Protein AF-A0A9D6DP80-F1 (afdb_monomer_lite)

Secondary structure (DSSP, 8-state):
----------TTSSHHHHHHHHHHHHT-----HHHHHHHHHH-GGGTT-HHHHHHHHHHHTTPPPPHHHHHHHHHHHHHHTT-

Structure (mmCIF, N/CA/C/O backbone):
data_AF-A0A9D6DP80-F1
#
_entry.id   AF-A0A9D6DP80-F1
#
loop_
_atom_site.group_PDB
_atom_site.id
_atom_site.type_symbol
_atom_site.label_atom_id
_atom_site.label_alt_id
_atom_site.label_comp_id
_atom_site.label_asym_id
_atom_site.label_entity_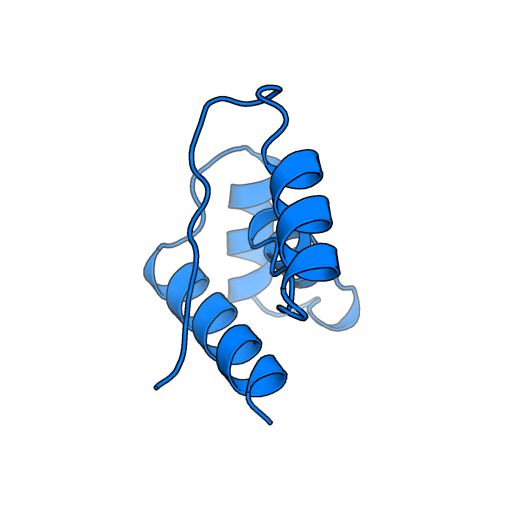id
_atom_site.label_seq_id
_atom_site.pdbx_PDB_ins_code
_atom_site.Cartn_x
_atom_site.Cartn_y
_atom_site.Cartn_z
_atom_site.occupancy
_atom_site.B_iso_or_equiv
_atom_site.auth_seq_id
_atom_site.auth_comp_id
_atom_site.auth_asym_id
_atom_site.auth_atom_id
_atom_site.pdbx_PDB_model_num
ATOM 1 N N . MET A 1 1 ? -22.488 6.693 9.891 1.00 63.81 1 MET A N 1
ATOM 2 C CA . MET A 1 1 ? -21.313 7.447 9.388 1.00 63.81 1 MET A CA 1
ATOM 3 C C . MET A 1 1 ? -20.168 6.456 9.197 1.00 63.81 1 MET A C 1
ATOM 5 O O . MET A 1 1 ? -20.061 5.564 10.027 1.00 63.81 1 MET A O 1
ATOM 9 N N . LYS A 1 2 ? -19.372 6.529 8.121 1.00 78.50 2 LYS A N 1
ATOM 10 C CA . LYS A 1 2 ? -18.207 5.637 7.924 1.00 78.50 2 LYS A CA 1
ATOM 11 C C . LYS A 1 2 ? -16.933 6.403 8.290 1.00 78.50 2 LYS A C 1
ATOM 13 O O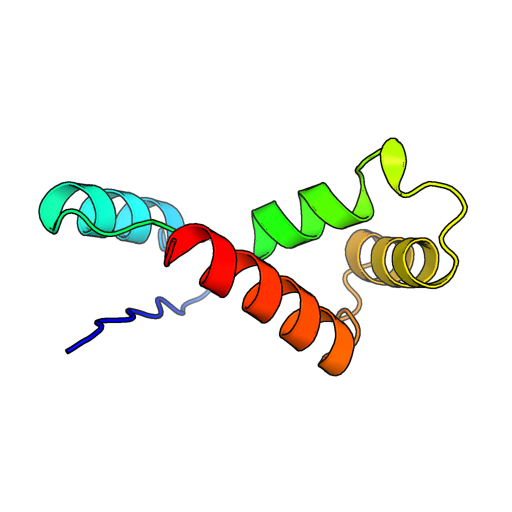 . LYS A 1 2 ? -16.756 7.511 7.793 1.00 78.50 2 LYS A O 1
ATOM 18 N N . LEU A 1 3 ? -16.090 5.835 9.152 1.00 87.69 3 LEU A N 1
ATOM 19 C CA . LEU A 1 3 ? -14.823 6.431 9.587 1.00 87.69 3 LEU A CA 1
ATOM 20 C C . LEU A 1 3 ? -13.672 5.869 8.745 1.00 87.69 3 LEU A C 1
ATOM 22 O O . LEU A 1 3 ? -13.581 4.658 8.560 1.00 87.69 3 LEU A O 1
ATOM 26 N N . ALA A 1 4 ? -12.805 6.744 8.244 1.00 90.81 4 ALA A N 1
ATOM 27 C CA . ALA A 1 4 ? -11.546 6.374 7.609 1.00 90.81 4 ALA A CA 1
ATOM 28 C C . ALA A 1 4 ? -10.425 7.185 8.257 1.00 90.81 4 ALA A C 1
ATOM 30 O O . ALA A 1 4 ? -10.536 8.405 8.377 1.00 90.81 4 ALA A O 1
ATOM 31 N N . VAL A 1 5 ? -9.365 6.501 8.681 1.00 93.31 5 VAL A N 1
ATOM 32 C CA . VAL A 1 5 ? -8.197 7.113 9.319 1.00 93.31 5 VAL A CA 1
ATOM 33 C C . VAL A 1 5 ? -7.000 6.890 8.408 1.00 93.31 5 VAL A C 1
ATOM 35 O O . VAL A 1 5 ? -6.716 5.757 8.029 1.00 93.31 5 VAL A O 1
ATOM 38 N N . ILE A 1 6 ? -6.311 7.971 8.044 1.00 93.88 6 ILE A N 1
ATOM 39 C CA . ILE A 1 6 ? -5.100 7.923 7.221 1.00 93.88 6 ILE A CA 1
ATOM 40 C C . ILE A 1 6 ? -3.913 8.273 8.113 1.00 93.88 6 ILE A C 1
ATOM 42 O O . ILE A 1 6 ? -3.884 9.343 8.717 1.00 93.88 6 ILE A O 1
ATOM 46 N N . LEU A 1 7 ? -2.928 7.377 8.178 1.00 93.25 7 LEU A N 1
ATOM 47 C CA . LEU A 1 7 ? -1.676 7.589 8.901 1.00 93.25 7 LEU A CA 1
ATOM 48 C C . LEU A 1 7 ? -0.553 7.866 7.904 1.00 93.25 7 LEU A C 1
ATOM 50 O O . LEU A 1 7 ? -0.239 7.028 7.061 1.00 93.25 7 LEU A O 1
ATOM 54 N N . TYR A 1 8 ? 0.074 9.034 8.016 1.00 91.19 8 TYR A N 1
ATOM 55 C CA . TYR A 1 8 ? 1.185 9.461 7.166 1.00 91.19 8 TYR A CA 1
ATOM 56 C C . TYR A 1 8 ? 2.415 9.810 8.014 1.00 91.19 8 TYR A C 1
ATOM 58 O O . TYR A 1 8 ? 2.307 10.092 9.204 1.00 91.19 8 TYR A O 1
ATOM 66 N N . GLY A 1 9 ? 3.605 9.741 7.415 1.00 89.50 9 GLY A N 1
ATOM 67 C CA . GLY A 1 9 ? 4.881 9.912 8.120 1.00 89.50 9 GLY A CA 1
ATOM 68 C C . GLY A 1 9 ? 6.038 9.162 7.445 1.00 89.50 9 GLY A C 1
ATOM 69 O O . GLY A 1 9 ? 5.792 8.285 6.608 1.00 89.50 9 GLY A O 1
ATOM 70 N N . PRO A 1 10 ? 7.298 9.474 7.793 1.00 90.06 10 PRO A N 1
ATOM 71 C CA . PRO A 1 10 ? 8.472 8.945 7.100 1.00 90.06 10 PRO A CA 1
ATOM 72 C C . PRO A 1 10 ? 8.628 7.420 7.261 1.00 90.06 10 PRO A C 1
ATOM 74 O O . PRO A 1 10 ? 8.043 6.826 8.174 1.00 90.06 10 PRO A O 1
ATOM 77 N N . PRO A 1 11 ? 9.382 6.738 6.381 1.00 85.88 11 PRO A N 1
ATOM 78 C CA . PRO A 1 11 ? 9.755 5.336 6.581 1.00 85.88 11 PRO A CA 1
ATOM 79 C C . PRO A 1 11 ? 10.383 5.121 7.968 1.00 85.88 11 PRO A C 1
ATOM 81 O O . PRO A 1 11 ? 11.093 5.986 8.469 1.00 85.88 11 PRO A O 1
ATOM 84 N N . GLY A 1 12 ? 10.071 4.001 8.625 1.00 89.62 12 GLY A N 1
ATOM 85 C CA . GLY A 1 12 ? 10.565 3.709 9.979 1.00 89.62 12 GLY A CA 1
ATOM 86 C C . GLY A 1 12 ? 9.855 4.443 11.130 1.00 89.62 12 GLY A C 1
ATOM 87 O O . GLY A 1 12 ? 10.084 4.100 12.282 1.00 89.62 12 GLY A O 1
ATOM 88 N N . SER A 1 13 ? 8.926 5.374 10.870 1.00 95.12 13 SER A N 1
ATOM 89 C CA . SER A 1 13 ? 8.238 6.141 11.931 1.00 95.12 13 SER A CA 1
ATOM 90 C C . SER A 1 13 ? 7.178 5.365 12.736 1.00 95.12 13 SER A C 1
ATOM 92 O O . SER A 1 13 ? 6.385 5.971 13.450 1.00 95.12 13 SER A O 1
ATOM 94 N N . GLY A 1 14 ? 7.081 4.042 12.567 1.00 95.31 14 GLY A N 1
ATOM 95 C CA . GLY A 1 14 ? 6.142 3.196 13.317 1.00 95.31 14 GLY A CA 1
ATOM 96 C C . GLY A 1 14 ? 4.671 3.252 12.876 1.00 95.31 14 GLY A C 1
ATOM 97 O O . GLY A 1 14 ? 3.808 2.768 13.604 1.00 95.31 14 GLY A O 1
ATOM 98 N N . LYS A 1 15 ? 4.349 3.803 11.694 1.00 95.31 15 LYS A N 1
ATOM 99 C CA . LYS A 1 15 ? 2.954 3.930 11.209 1.00 95.31 15 LYS A CA 1
ATOM 100 C C . LYS A 1 15 ? 2.190 2.613 11.203 1.00 95.31 15 LYS A C 1
ATOM 102 O O . LYS A 1 15 ? 1.075 2.584 11.695 1.00 95.31 15 LYS A O 1
ATOM 107 N N . GLY A 1 16 ? 2.787 1.544 10.667 1.00 93.00 16 GLY A N 1
ATOM 108 C CA . GLY A 1 16 ? 2.136 0.232 10.596 1.00 93.00 16 GLY A CA 1
ATOM 109 C C . GLY A 1 16 ? 1.815 -0.319 11.985 1.00 93.00 16 GLY A C 1
ATOM 110 O O . GLY A 1 16 ? 0.708 -0.787 12.226 1.00 93.00 16 GLY A O 1
ATOM 111 N N . THR A 1 17 ? 2.742 -0.160 12.935 1.00 95.75 17 THR A N 1
ATOM 112 C CA . THR A 1 17 ? 2.521 -0.511 14.343 1.00 95.75 17 THR A CA 1
ATOM 113 C C . THR A 1 17 ? 1.347 0.271 14.933 1.00 95.75 17 THR A C 1
ATOM 115 O O . THR A 1 17 ? 0.449 -0.326 15.517 1.00 95.75 17 THR A O 1
ATOM 118 N N . GLN A 1 18 ? 1.307 1.593 14.743 1.00 96.44 18 GLN A N 1
ATOM 119 C CA . GLN A 1 18 ? 0.213 2.431 15.249 1.00 96.44 18 GLN A CA 1
ATOM 120 C C . GLN A 1 18 ? -1.125 2.132 14.556 1.00 96.44 18 GLN A C 1
ATOM 122 O O . GLN A 1 18 ? -2.164 2.123 15.209 1.00 96.44 18 GLN A O 1
ATOM 127 N N . ALA A 1 19 ? -1.107 1.841 13.256 1.00 95.75 19 ALA A N 1
ATOM 128 C CA . ALA A 1 19 ? -2.289 1.474 12.487 1.00 95.75 19 ALA A CA 1
ATOM 129 C C . ALA A 1 19 ? -2.924 0.182 13.011 1.00 95.75 19 ALA A C 1
ATOM 131 O O . ALA A 1 19 ? -4.132 0.151 13.233 1.00 95.75 19 ALA A O 1
ATOM 132 N N . ASN A 1 20 ? -2.106 -0.842 13.278 1.00 95.69 20 ASN A N 1
ATOM 133 C CA . ASN A 1 20 ? -2.553 -2.098 13.879 1.00 95.69 20 ASN A CA 1
ATOM 134 C C . ASN A 1 20 ? -3.176 -1.875 15.264 1.00 95.69 20 ASN A C 1
ATOM 136 O O . ASN A 1 20 ? -4.285 -2.339 15.514 1.00 95.69 20 ASN A O 1
ATOM 140 N N . LEU A 1 21 ? -2.509 -1.112 16.138 1.00 97.06 21 LEU A N 1
ATOM 141 C CA . LEU A 1 21 ? -3.013 -0.827 17.488 1.00 97.06 21 LEU A CA 1
ATOM 142 C C . LEU A 1 21 ? -4.335 -0.044 17.468 1.00 97.06 21 LEU A C 1
ATOM 144 O O . LEU A 1 21 ? -5.239 -0.327 18.252 1.00 97.06 21 LEU A O 1
ATOM 148 N N . LEU A 1 22 ? -4.470 0.941 16.574 1.00 95.88 22 LEU A N 1
ATOM 149 C CA . LEU A 1 22 ? -5.718 1.689 16.400 1.00 95.88 22 LEU A CA 1
ATOM 150 C C . LEU A 1 22 ? -6.832 0.801 15.838 1.00 95.88 22 LEU A C 1
ATOM 152 O O . LEU A 1 22 ? -7.972 0.900 16.288 1.00 95.88 22 LEU A O 1
ATOM 156 N N . ALA A 1 23 ? -6.509 -0.064 14.877 1.00 95.06 23 ALA A N 1
ATOM 157 C CA . ALA A 1 23 ? -7.459 -1.001 14.298 1.00 95.06 23 ALA A CA 1
ATOM 158 C C . ALA A 1 23 ? -8.023 -1.960 15.350 1.00 95.06 23 ALA A C 1
ATOM 160 O O . ALA A 1 23 ? -9.241 -2.058 15.488 1.00 95.06 23 ALA A O 1
ATOM 161 N N . GLU A 1 24 ? -7.158 -2.571 16.157 1.00 96.62 24 GLU A N 1
ATOM 162 C CA . GLU A 1 24 ? -7.558 -3.447 17.259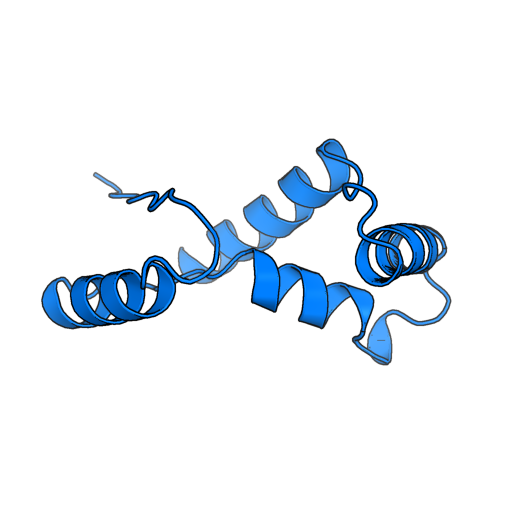 1.00 96.62 24 GLU A CA 1
ATOM 163 C C . GLU A 1 24 ? -8.393 -2.695 18.307 1.00 96.62 24 GLU A C 1
ATOM 165 O O . GLU A 1 24 ? -9.493 -3.123 18.657 1.00 96.62 24 GLU A O 1
ATOM 170 N N . LYS A 1 25 ? -7.920 -1.525 18.755 1.00 97.00 25 LYS A N 1
ATOM 171 C CA . LYS A 1 25 ? -8.578 -0.742 19.811 1.00 97.00 25 LYS A CA 1
ATOM 172 C C . LYS A 1 25 ? -9.974 -0.248 19.428 1.00 97.00 25 LYS A C 1
ATOM 174 O O . LYS A 1 25 ? -10.838 -0.144 20.295 1.00 97.00 25 LYS A O 1
ATOM 179 N N . PHE A 1 26 ? -10.182 0.112 18.164 1.00 95.00 26 PHE A N 1
ATOM 180 C CA . PHE A 1 26 ? -11.429 0.719 17.690 1.00 95.00 26 PHE A CA 1
ATOM 181 C C . PHE A 1 26 ? -12.269 -0.217 16.808 1.00 95.00 26 PHE A C 1
ATOM 183 O O . PHE A 1 26 ? -13.275 0.226 16.254 1.00 95.00 26 PHE A O 1
ATOM 190 N N . GLY A 1 27 ? -11.874 -1.488 16.666 1.00 92.81 27 GLY A N 1
ATOM 191 C CA . GLY A 1 27 ? -12.560 -2.453 15.802 1.00 92.81 27 GLY A CA 1
ATOM 192 C C . GLY A 1 27 ? -12.574 -2.034 14.328 1.00 92.81 27 GLY A C 1
ATOM 193 O O . GLY A 1 27 ? -13.563 -2.252 13.629 1.00 92.81 27 GLY A O 1
ATOM 194 N N . LEU A 1 28 ? -11.512 -1.371 13.861 1.00 92.69 28 LEU A N 1
ATOM 195 C CA . LEU A 1 28 ? -11.375 -0.934 12.471 1.00 92.69 28 LEU A CA 1
ATOM 196 C C . LEU A 1 28 ? -10.614 -1.979 11.653 1.00 92.69 28 LEU A C 1
ATOM 198 O O . LEU A 1 28 ? -9.805 -2.741 12.171 1.00 92.69 28 LEU A O 1
ATOM 202 N N . PHE A 1 29 ? -10.822 -1.964 10.339 1.00 92.31 29 PHE A N 1
ATOM 203 C CA . PHE A 1 29 ? -9.989 -2.723 9.414 1.00 92.31 29 PHE A CA 1
ATOM 204 C C . PHE A 1 29 ? -8.709 -1.942 9.096 1.00 92.31 29 PHE A C 1
ATOM 206 O O . PHE A 1 29 ? -8.775 -0.804 8.622 1.00 92.31 29 PHE A O 1
ATOM 213 N N . HIS A 1 30 ? -7.546 -2.558 9.307 1.00 93.56 30 HIS A N 1
ATOM 214 C CA . HIS A 1 30 ? -6.277 -1.992 8.862 1.00 93.56 30 HIS A CA 1
ATOM 215 C C . HIS A 1 30 ? -6.020 -2.340 7.389 1.00 93.56 30 HIS A C 1
ATOM 217 O O . HIS A 1 30 ? -5.797 -3.498 7.042 1.00 93.56 30 HIS A O 1
ATOM 223 N N . LEU A 1 31 ? -6.026 -1.321 6.525 1.00 93.00 31 LEU A N 1
ATOM 224 C CA . LEU A 1 31 ? -5.645 -1.443 5.118 1.00 93.00 31 LEU A CA 1
ATOM 225 C C . LEU A 1 31 ? -4.254 -0.842 4.885 1.00 93.00 31 LEU A C 1
ATOM 227 O O . LEU A 1 31 ? -4.123 0.374 4.747 1.00 93.00 31 LEU A O 1
ATOM 231 N N . ASP A 1 32 ? -3.237 -1.696 4.775 1.00 92.81 32 ASP A N 1
ATOM 232 C CA . ASP A 1 32 ? -1.929 -1.303 4.249 1.00 92.81 32 ASP A CA 1
ATOM 233 C C . ASP A 1 32 ? -1.951 -1.358 2.716 1.00 92.81 32 ASP A C 1
ATOM 235 O O . ASP A 1 32 ? -1.944 -2.427 2.098 1.00 92.81 32 ASP A O 1
ATOM 239 N N . THR A 1 33 ? -2.003 -0.183 2.091 1.00 91.81 33 THR A N 1
ATOM 240 C CA . THR A 1 33 ? -2.033 -0.062 0.632 1.00 91.81 33 THR A CA 1
ATOM 241 C C . THR A 1 33 ? -0.727 -0.503 -0.019 1.00 91.81 33 THR A C 1
ATOM 243 O O . THR A 1 33 ? -0.780 -1.019 -1.132 1.00 91.81 33 THR A O 1
ATOM 246 N N . GLY A 1 34 ? 0.418 -0.338 0.649 1.00 90.69 34 GLY A N 1
ATOM 247 C CA . GLY A 1 34 ? 1.724 -0.734 0.123 1.00 90.69 34 GLY A CA 1
ATOM 248 C C . GLY A 1 34 ? 1.816 -2.248 -0.013 1.00 90.69 34 GLY A C 1
ATOM 249 O O . GLY A 1 34 ? 1.998 -2.750 -1.121 1.00 90.69 34 GLY A O 1
ATOM 250 N N . THR A 1 35 ? 1.565 -2.959 1.090 1.00 92.75 35 THR A N 1
ATOM 251 C CA . THR A 1 35 ? 1.529 -4.430 1.111 1.00 92.75 35 THR A CA 1
ATOM 252 C C . THR A 1 35 ? 0.500 -4.983 0.120 1.00 92.75 35 THR A C 1
ATOM 254 O O . THR A 1 35 ? 0.768 -5.948 -0.591 1.00 92.75 35 THR A O 1
ATOM 257 N N . TYR A 1 36 ? -0.683 -4.367 0.019 1.00 95.06 36 TYR A N 1
ATOM 258 C CA . TYR A 1 36 ? -1.705 -4.829 -0.921 1.00 95.06 36 TYR A CA 1
ATOM 259 C C . TYR A 1 36 ? -1.308 -4.620 -2.393 1.00 95.06 36 TYR A C 1
ATOM 261 O O . TYR A 1 36 ? -1.542 -5.496 -3.223 1.00 95.06 36 TYR A O 1
ATOM 269 N N . ILE A 1 37 ? -0.692 -3.484 -2.737 1.00 96.12 37 ILE A N 1
ATOM 270 C CA . ILE A 1 37 ? -0.181 -3.243 -4.095 1.00 96.12 37 ILE A CA 1
ATOM 271 C C . ILE A 1 37 ? 0.924 -4.248 -4.432 1.00 96.12 37 ILE A C 1
ATOM 273 O O . ILE A 1 37 ? 0.888 -4.825 -5.519 1.00 96.12 37 ILE A O 1
ATOM 277 N N . GLU A 1 38 ? 1.851 -4.493 -3.502 1.00 96.38 38 GLU A N 1
ATOM 278 C CA . GLU A 1 38 ? 2.917 -5.489 -3.650 1.00 96.38 38 GLU A CA 1
ATOM 279 C C . GLU A 1 38 ? 2.340 -6.878 -3.947 1.00 96.38 38 GLU A C 1
ATOM 281 O O . GLU A 1 38 ? 2.720 -7.512 -4.932 1.00 96.38 38 GLU A O 1
ATOM 286 N N . GLN A 1 39 ? 1.346 -7.307 -3.166 1.00 96.50 39 GLN A N 1
ATOM 287 C CA . GLN A 1 39 ? 0.637 -8.565 -3.400 1.00 96.50 39 GLN A CA 1
ATOM 288 C C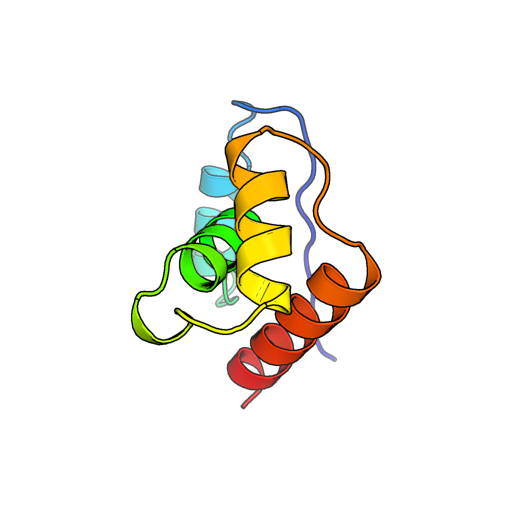 . GLN A 1 39 ? 0.039 -8.626 -4.805 1.00 96.50 39 GLN A C 1
ATOM 290 O O . GLN A 1 39 ? 0.235 -9.618 -5.498 1.00 96.50 39 GLN A O 1
ATOM 295 N N . VAL A 1 40 ? -0.652 -7.576 -5.262 1.00 96.50 40 VAL A N 1
ATOM 296 C CA . VAL A 1 40 ? -1.283 -7.584 -6.592 1.00 96.50 40 VAL A CA 1
ATOM 297 C C . VAL A 1 40 ? -0.250 -7.696 -7.713 1.00 96.50 40 VAL A C 1
ATOM 299 O O . VAL A 1 40 ? -0.467 -8.455 -8.661 1.00 96.50 40 VAL A O 1
ATOM 302 N N . VAL A 1 41 ? 0.851 -6.942 -7.639 1.00 97.50 41 VAL A N 1
ATOM 303 C CA . VAL A 1 41 ? 1.844 -6.922 -8.724 1.00 97.50 41 VAL A CA 1
ATOM 304 C C . VAL A 1 41 ? 2.733 -8.164 -8.746 1.00 97.50 41 VAL A C 1
ATOM 306 O O . VAL A 1 41 ? 3.225 -8.514 -9.817 1.00 97.50 41 VAL A O 1
ATOM 309 N N . HIS A 1 42 ? 2.890 -8.862 -7.616 1.00 97.81 42 HIS A N 1
ATOM 310 C CA . HIS A 1 42 ? 3.662 -10.110 -7.512 1.00 97.81 42 HIS A CA 1
ATOM 311 C C . HIS A 1 42 ? 2.811 -11.392 -7.552 1.00 97.81 42 HIS A C 1
ATOM 313 O O . HIS A 1 42 ? 3.373 -12.486 -7.623 1.00 97.81 42 HIS A O 1
ATOM 319 N N . ASP A 1 43 ? 1.478 -11.290 -7.564 1.00 97.50 43 ASP A N 1
ATOM 320 C CA . ASP A 1 43 ? 0.577 -12.447 -7.638 1.00 97.50 43 ASP A CA 1
ATOM 321 C C . ASP A 1 43 ? 0.773 -13.234 -8.956 1.00 97.50 43 ASP A C 1
ATOM 323 O O . ASP A 1 43 ? 0.561 -12.690 -10.050 1.00 97.50 43 ASP A O 1
ATOM 327 N N . PRO A 1 44 ? 1.134 -14.533 -8.895 1.00 95.94 44 PRO A N 1
ATOM 328 C CA . PRO A 1 44 ? 1.271 -15.382 -10.075 1.00 95.94 44 PRO A CA 1
ATOM 329 C C . PRO A 1 44 ? 0.017 -15.451 -10.956 1.00 95.94 44 PRO A C 1
ATOM 331 O O . PRO A 1 44 ? 0.155 -15.627 -12.169 1.00 95.94 44 PRO A O 1
ATOM 334 N N . ALA A 1 45 ? -1.181 -15.290 -10.386 1.00 96.50 45 ALA A N 1
ATOM 335 C CA . ALA A 1 45 ? -2.442 -15.295 -11.130 1.00 96.50 45 ALA A CA 1
ATOM 336 C C . ALA A 1 45 ? -2.577 -14.097 -12.088 1.00 96.50 45 ALA A C 1
ATOM 338 O O . ALA A 1 45 ? -3.350 -14.152 -13.042 1.00 96.50 45 ALA A O 1
ATOM 339 N N . ASN A 1 46 ? -1.799 -13.034 -11.870 1.00 94.56 46 ASN A N 1
ATOM 340 C CA . ASN A 1 46 ? -1.812 -11.822 -12.684 1.00 94.56 46 ASN A CA 1
ATOM 341 C C . ASN A 1 46 ? -0.771 -11.825 -13.821 1.00 94.56 46 ASN A C 1
ATOM 343 O O . ASN A 1 46 ? -0.661 -10.840 -14.560 1.00 94.56 46 ASN A O 1
ATOM 347 N N . ARG A 1 47 ? -0.005 -12.913 -13.993 1.00 91.94 47 ARG A N 1
ATOM 348 C CA . ARG A 1 47 ? 0.980 -13.045 -15.082 1.00 91.94 47 ARG A CA 1
ATOM 349 C C . ARG A 1 47 ? 0.313 -12.933 -16.456 1.00 91.94 47 ARG A C 1
ATOM 351 O O . ARG A 1 47 ? -0.785 -13.439 -16.666 1.00 91.94 47 ARG A O 1
ATOM 358 N N . GLY A 1 48 ? 0.975 -12.266 -17.402 1.00 93.19 48 GLY A N 1
ATOM 359 C CA . GLY A 1 48 ? 0.435 -12.005 -18.740 1.00 93.19 48 GLY A CA 1
ATOM 360 C C . GLY A 1 48 ? -0.491 -10.786 -18.816 1.00 93.19 48 GLY A C 1
ATOM 361 O O . GLY A 1 48 ? -0.813 -10.325 -19.915 1.00 93.19 48 GLY A O 1
ATOM 362 N N . ASN A 1 49 ? -0.891 -10.196 -17.682 1.00 97.75 49 ASN A N 1
ATOM 363 C CA . ASN A 1 49 ? -1.572 -8.908 -17.691 1.00 97.75 49 ASN A CA 1
ATOM 364 C C . ASN A 1 49 ? -0.552 -7.780 -17.901 1.00 97.75 49 ASN A C 1
ATOM 366 O O . ASN A 1 49 ? 0.126 -7.349 -16.969 1.00 97.75 49 ASN A O 1
ATOM 370 N N . ARG A 1 50 ? -0.504 -7.244 -19.126 1.00 97.50 50 ARG A N 1
ATOM 371 C CA . ARG A 1 50 ? 0.428 -6.172 -19.527 1.00 97.50 50 ARG A CA 1
ATOM 372 C C . ARG A 1 50 ? 0.373 -4.931 -18.632 1.00 97.50 50 ARG A C 1
ATOM 374 O O . ARG A 1 50 ? 1.384 -4.249 -18.481 1.00 97.50 50 ARG A O 1
ATOM 381 N N . VAL A 1 51 ? -0.795 -4.609 -18.067 1.00 97.62 51 VAL A N 1
ATOM 382 C CA . VAL A 1 51 ? -0.930 -3.477 -17.138 1.00 97.62 51 VAL A CA 1
ATOM 383 C C . VAL A 1 51 ? -0.218 -3.810 -15.835 1.00 97.62 51 VAL A C 1
ATOM 385 O O . VAL A 1 51 ? 0.625 -3.036 -15.403 1.00 97.62 51 VAL A O 1
ATOM 388 N N . ILE A 1 52 ? -0.496 -4.973 -15.246 1.00 97.38 52 ILE A N 1
ATOM 389 C CA . ILE A 1 52 ? 0.112 -5.377 -13.972 1.00 97.38 52 ILE A CA 1
ATOM 390 C C . ILE A 1 52 ? 1.625 -5.563 -14.123 1.00 97.38 52 ILE A C 1
ATOM 392 O O . ILE A 1 52 ? 2.374 -5.128 -13.259 1.00 97.38 52 ILE A O 1
ATOM 396 N N . GLU A 1 53 ? 2.099 -6.101 -15.246 1.00 97.75 53 GLU A N 1
ATOM 397 C CA . GLU A 1 53 ? 3.536 -6.225 -15.523 1.00 97.75 53 GLU A CA 1
ATOM 398 C C . GLU A 1 53 ? 4.250 -4.868 -15.606 1.00 97.75 53 GLU A C 1
ATOM 400 O O . GLU A 1 53 ? 5.373 -4.731 -15.113 1.00 97.75 53 GLU A O 1
ATOM 405 N N . ARG A 1 54 ? 3.599 -3.845 -16.181 1.00 97.56 54 ARG A N 1
ATOM 406 C CA . ARG A 1 54 ? 4.113 -2.468 -16.172 1.00 97.56 54 ARG A CA 1
ATOM 407 C C . ARG A 1 54 ? 4.198 -1.921 -14.748 1.00 97.56 54 ARG A C 1
ATOM 409 O O .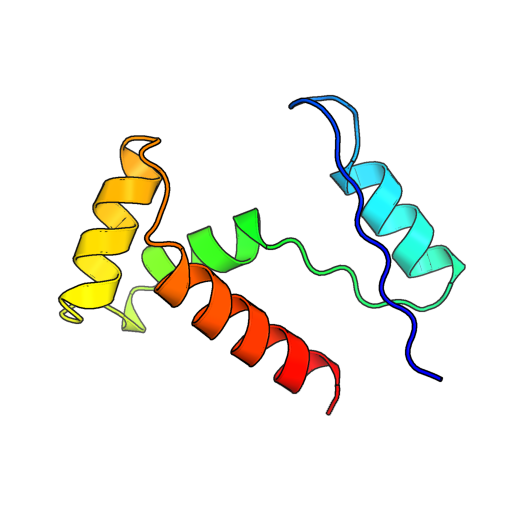 ARG A 1 54 ? 5.224 -1.354 -14.386 1.00 97.56 54 ARG A O 1
ATOM 416 N N . GLU A 1 55 ? 3.140 -2.084 -13.957 1.00 98.19 55 GLU A N 1
ATOM 417 C CA . GLU A 1 55 ? 3.104 -1.580 -12.576 1.00 98.19 55 GLU A CA 1
ATOM 418 C C . GLU A 1 55 ? 4.091 -2.321 -11.670 1.00 98.19 55 GLU A C 1
ATOM 420 O O . GLU A 1 55 ? 4.764 -1.682 -10.868 1.00 98.19 55 GLU A O 1
ATOM 425 N N . ARG A 1 56 ? 4.275 -3.633 -11.867 1.00 97.88 56 ARG A N 1
ATOM 426 C CA . ARG A 1 56 ? 5.320 -4.425 -11.204 1.00 97.88 56 ARG A CA 1
ATOM 427 C C . ARG A 1 56 ? 6.702 -3.840 -11.467 1.00 97.88 56 ARG A C 1
ATOM 429 O O . ARG A 1 56 ? 7.462 -3.627 -10.533 1.00 97.88 56 ARG A O 1
ATOM 436 N N . ARG A 1 57 ? 7.011 -3.500 -12.725 1.00 97.69 57 ARG A N 1
ATOM 437 C CA . ARG A 1 57 ? 8.288 -2.856 -13.068 1.00 97.69 57 ARG A CA 1
ATOM 438 C C . ARG A 1 57 ? 8.464 -1.526 -12.333 1.00 97.69 57 ARG A C 1
ATOM 440 O O . ARG A 1 57 ? 9.566 -1.245 -11.872 1.00 97.69 57 ARG A O 1
AT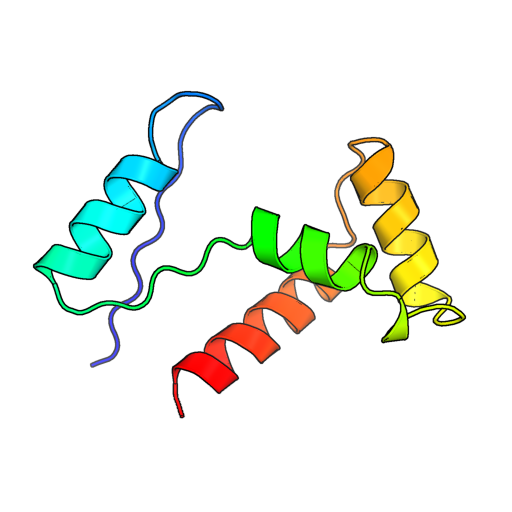OM 447 N N . PHE A 1 58 ? 7.421 -0.700 -12.245 1.00 97.81 58 PHE A N 1
ATOM 448 C CA . PHE A 1 58 ? 7.497 0.558 -11.498 1.00 97.81 58 PHE A CA 1
ATOM 449 C C . PHE A 1 58 ? 7.752 0.309 -10.012 1.00 97.81 58 PHE A C 1
ATOM 451 O O . PHE A 1 58 ? 8.706 0.862 -9.472 1.00 97.81 58 PHE A O 1
ATOM 458 N N . PHE A 1 59 ? 6.988 -0.596 -9.401 1.00 96.50 59 PHE A N 1
ATOM 459 C CA . PHE A 1 59 ? 7.148 -0.987 -8.004 1.00 96.50 59 PHE A CA 1
ATOM 460 C C . PHE A 1 59 ? 8.573 -1.477 -7.696 1.00 96.50 59 PHE A C 1
ATOM 462 O O . PHE A 1 59 ? 9.241 -0.911 -6.832 1.00 96.50 59 PHE A O 1
ATOM 469 N N . ASP A 1 60 ? 9.078 -2.447 -8.464 1.00 96.62 60 ASP A N 1
ATOM 470 C CA . ASP A 1 60 ? 10.393 -3.072 -8.252 1.00 96.62 60 ASP A CA 1
ATOM 471 C C . ASP A 1 60 ? 11.559 -2.079 -8.442 1.00 96.62 60 ASP A C 1
ATOM 473 O O . ASP A 1 60 ? 12.642 -2.263 -7.888 1.00 96.62 60 ASP A O 1
ATOM 477 N N . THR A 1 61 ? 11.353 -1.017 -9.231 1.00 97.31 61 THR A N 1
ATOM 478 C CA . THR A 1 61 ? 12.365 0.027 -9.496 1.00 97.31 61 THR A CA 1
ATOM 479 C C . THR A 1 61 ? 12.226 1.260 -8.602 1.00 97.31 61 THR A C 1
ATOM 481 O O . THR A 1 61 ? 13.001 2.205 -8.747 1.00 97.31 61 THR A O 1
ATOM 484 N N . GLY A 1 62 ? 11.247 1.282 -7.692 1.00 93.50 62 GLY A N 1
ATOM 485 C CA . GLY A 1 62 ? 10.952 2.446 -6.852 1.00 93.50 62 GLY A CA 1
ATOM 486 C C . GLY A 1 62 ? 10.341 3.631 -7.612 1.00 93.50 62 GLY A C 1
ATOM 487 O O . GLY A 1 62 ? 10.238 4.728 -7.063 1.00 93.50 62 GLY A O 1
ATOM 488 N N . ILE A 1 63 ? 9.927 3.432 -8.866 1.00 95.88 63 ILE A N 1
ATOM 489 C CA . ILE A 1 63 ? 9.155 4.417 -9.624 1.00 95.88 63 ILE A CA 1
ATOM 490 C C . ILE A 1 63 ? 7.714 4.397 -9.107 1.00 95.88 63 ILE A C 1
ATOM 492 O O . ILE A 1 63 ? 7.134 3.346 -8.836 1.00 95.88 63 ILE A O 1
ATOM 496 N N . LEU A 1 64 ? 7.107 5.579 -8.989 1.00 93.50 64 LEU A N 1
ATOM 497 C CA . LEU A 1 64 ? 5.718 5.698 -8.565 1.00 93.50 64 LEU A CA 1
ATOM 498 C C . LEU A 1 64 ? 4.793 4.936 -9.529 1.00 93.50 64 LEU A C 1
ATOM 500 O O . LEU A 1 64 ? 4.764 5.218 -10.727 1.00 93.50 64 LEU A O 1
ATOM 504 N N . CYS A 1 65 ? 4.013 3.995 -8.991 1.00 97.38 65 CYS A N 1
ATOM 505 C CA . CYS A 1 65 ? 2.971 3.301 -9.747 1.00 97.38 65 CYS A CA 1
ATOM 506 C C . CYS A 1 65 ? 1.947 4.300 -10.313 1.00 97.38 65 CYS A C 1
ATOM 508 O O . CYS A 1 65 ? 1.704 5.364 -9.738 1.00 97.38 65 CYS A O 1
ATOM 510 N N . THR A 1 66 ? 1.306 3.951 -11.427 1.00 98.00 66 THR A N 1
ATOM 511 C CA . THR A 1 66 ? 0.378 4.836 -12.136 1.00 98.00 66 THR A CA 1
ATOM 512 C C . THR A 1 66 ? -0.760 5.286 -11.202 1.00 98.00 66 THR A C 1
ATOM 514 O O . THR A 1 66 ? -1.540 4.440 -10.752 1.00 98.00 66 THR A O 1
ATOM 517 N N . PRO A 1 67 ? -0.946 6.599 -10.944 1.00 97.38 67 PRO A N 1
ATOM 518 C CA . PRO A 1 67 ? -1.903 7.073 -9.937 1.00 97.38 67 PRO A CA 1
ATOM 519 C C . PRO A 1 67 ? -3.347 6.608 -10.162 1.00 97.38 67 PRO A C 1
ATOM 521 O O . PRO A 1 67 ? -4.052 6.247 -9.220 1.00 97.38 67 PRO A O 1
ATOM 524 N N . SER A 1 68 ? -3.799 6.571 -11.419 1.00 97.88 68 SER A N 1
ATOM 525 C CA . SER A 1 68 ? -5.148 6.109 -11.767 1.00 97.88 68 SER A CA 1
ATOM 526 C C . SER A 1 68 ? -5.351 4.614 -11.508 1.00 97.88 68 SER A C 1
ATOM 528 O O . SER A 1 68 ? -6.449 4.209 -11.123 1.00 97.88 68 SER A O 1
ATOM 530 N N . TRP A 1 69 ? -4.300 3.810 -11.673 1.00 97.50 69 TRP A N 1
ATOM 531 C CA . TRP A 1 69 ? -4.315 2.381 -11.375 1.00 97.50 69 TRP A CA 1
ATOM 532 C C . TRP A 1 69 ? -4.309 2.131 -9.864 1.00 97.50 69 TRP A C 1
ATOM 534 O O . TRP A 1 69 ? -5.154 1.380 -9.378 1.00 97.50 69 TRP A O 1
ATOM 544 N N . VAL A 1 70 ? -3.459 2.843 -9.111 1.00 97.25 70 VAL A N 1
ATOM 545 C CA . VAL A 1 70 ? -3.443 2.791 -7.637 1.00 97.25 70 VAL A CA 1
ATOM 546 C C . VAL A 1 70 ? -4.827 3.119 -7.081 1.00 97.25 70 VAL A C 1
ATOM 548 O O . VAL A 1 70 ? -5.365 2.361 -6.274 1.00 97.25 70 VAL A O 1
ATOM 551 N N . ARG A 1 71 ? -5.454 4.199 -7.570 1.00 96.81 71 ARG A N 1
ATOM 552 C CA . ARG A 1 71 ? -6.823 4.569 -7.186 1.00 96.81 71 ARG A CA 1
ATOM 553 C C . ARG A 1 71 ? -7.807 3.425 -7.432 1.00 96.81 71 ARG A C 1
ATOM 555 O O . ARG A 1 71 ? -8.577 3.103 -6.535 1.00 96.81 71 ARG A O 1
ATOM 562 N N . ALA A 1 72 ? -7.787 2.816 -8.619 1.00 96.75 72 ALA A N 1
ATOM 563 C CA . ALA A 1 72 ? -8.717 1.744 -8.974 1.00 96.75 72 ALA A CA 1
ATOM 564 C C . ALA A 1 72 ? -8.564 0.511 -8.065 1.00 96.75 72 ALA A C 1
ATOM 566 O O . ALA A 1 72 ? -9.559 -0.074 -7.633 1.00 96.75 72 ALA A O 1
ATOM 567 N N . ILE A 1 73 ? -7.328 0.140 -7.732 1.00 95.75 73 ILE A N 1
ATOM 568 C CA . ILE A 1 73 ? -7.033 -1.015 -6.877 1.00 95.75 73 ILE A CA 1
ATOM 569 C C . ILE A 1 73 ? -7.408 -0.765 -5.419 1.00 95.75 73 ILE A C 1
ATOM 571 O O . ILE A 1 73 ? -8.056 -1.612 -4.797 1.00 95.75 73 ILE A O 1
ATOM 575 N N . VAL A 1 74 ? -7.056 0.403 -4.879 1.00 94.38 74 VAL A N 1
ATOM 576 C CA . VAL A 1 74 ? -7.423 0.782 -3.509 1.00 94.38 74 VAL A CA 1
ATOM 577 C C . VAL A 1 74 ? -8.940 0.922 -3.380 1.00 94.38 74 VAL A C 1
ATOM 579 O O . VAL A 1 74 ? -9.516 0.476 -2.387 1.00 94.38 74 VAL A O 1
ATOM 582 N N . GLU A 1 75 ? -9.615 1.466 -4.395 1.00 94.56 75 GLU A N 1
ATOM 583 C CA . GLU A 1 75 ? -11.076 1.548 -4.437 1.00 94.56 75 GLU A CA 1
ATOM 584 C C . GLU A 1 75 ? -11.721 0.157 -4.420 1.00 94.56 75 GLU A C 1
ATOM 586 O O . GLU A 1 75 ? -12.623 -0.078 -3.612 1.00 94.56 75 GLU A O 1
ATOM 591 N N . LYS A 1 76 ? -11.232 -0.778 -5.249 1.00 94.00 76 LYS A N 1
ATOM 592 C CA . LYS A 1 76 ? -11.690 -2.175 -5.243 1.00 94.00 76 LYS A CA 1
ATOM 593 C C . LYS A 1 76 ? -11.567 -2.778 -3.842 1.00 94.00 76 LYS A C 1
ATOM 595 O O . LYS A 1 76 ? -12.556 -3.276 -3.308 1.00 94.00 76 LYS A O 1
ATOM 600 N N . LYS A 1 77 ? -10.396 -2.652 -3.211 1.00 93.44 77 LYS A N 1
ATOM 601 C CA . LYS A 1 77 ? -10.157 -3.238 -1.887 1.00 93.44 77 LYS A CA 1
ATOM 602 C C . LYS A 1 77 ? -11.011 -2.614 -0.793 1.00 93.44 77 LYS A C 1
ATOM 604 O O . LYS A 1 77 ? -11.558 -3.311 0.054 1.00 93.44 77 LYS A O 1
ATOM 609 N N . THR A 1 78 ? -11.184 -1.298 -0.843 1.00 91.81 78 THR A N 1
ATOM 610 C CA . THR A 1 78 ? -12.023 -0.573 0.117 1.00 91.81 78 THR A CA 1
ATOM 611 C C . THR A 1 78 ? -13.493 -0.987 0.009 1.00 91.81 78 THR A C 1
ATOM 613 O O . THR A 1 78 ? -14.207 -0.967 1.009 1.00 91.81 78 THR A O 1
ATOM 616 N N . ARG A 1 79 ? -13.974 -1.365 -1.185 1.00 91.81 79 ARG A N 1
ATOM 617 C CA . ARG A 1 79 ? -15.334 -1.901 -1.367 1.00 91.81 79 ARG A CA 1
ATOM 618 C C . ARG A 1 79 ? -15.486 -3.308 -0.786 1.00 91.81 79 ARG A C 1
ATOM 620 O O . ARG A 1 79 ? -16.512 -3.556 -0.170 1.00 91.81 79 ARG A O 1
ATOM 627 N N . GLU A 1 80 ? -14.482 -4.175 -0.924 1.00 90.44 80 GLU A N 1
ATOM 628 C CA . GLU A 1 80 ? -14.489 -5.526 -0.330 1.00 90.44 80 GLU A CA 1
ATOM 629 C C . GLU A 1 80 ? -14.571 -5.479 1.198 1.00 90.44 80 GLU A C 1
ATOM 631 O O . GLU A 1 80 ? -15.368 -6.185 1.793 1.00 90.44 80 GLU A O 1
ATOM 636 N N . VAL A 1 81 ? -13.800 -4.593 1.831 1.00 87.00 81 VAL A N 1
ATOM 637 C CA . VAL A 1 81 ? -13.795 -4.403 3.296 1.00 87.00 81 VAL A CA 1
ATOM 638 C C . VAL A 1 81 ? -15.117 -3.823 3.818 1.00 87.00 81 VAL A C 1
ATOM 640 O O . VAL A 1 81 ? -15.414 -3.885 5.007 1.00 87.00 81 VAL A O 1
ATOM 643 N N . ARG A 1 82 ? -15.902 -3.193 2.939 1.00 78.94 82 ARG A N 1
ATOM 644 C CA . ARG A 1 82 ? -17.200 -2.597 3.276 1.00 78.94 82 ARG A CA 1
ATOM 645 C C . ARG A 1 82 ? -18.369 -3.579 3.182 1.00 78.94 82 ARG A C 1
ATOM 647 O O . ARG A 1 82 ? -19.456 -3.164 3.591 1.00 78.94 82 ARG A O 1
ATOM 654 N N . ALA A 1 83 ? -18.172 -4.746 2.568 1.00 60.53 83 ALA A N 1
ATOM 655 C CA . ALA A 1 83 ? -19.175 -5.801 2.449 1.00 60.53 83 ALA A CA 1
ATOM 656 C C . ALA A 1 83 ? -19.237 -6.611 3.747 1.00 60.53 83 ALA A C 1
ATOM 658 O O . ALA A 1 83 ? -20.373 -6.932 4.153 1.00 60.53 83 ALA A O 1
#

pLDDT: mean 93.57, std 6.16, range [60.53, 98.19]

Foldseek 3Di:
DDDDDDDDDDPPPCRVVVLVVCCVVVVHDRDDLLVQLVCQLPPPVCPPVPLSVVQVVCNVVVHDGDPVVSVVSVVVVVVVSVD

Radius of gyration: 14.36 Å; chains: 1; bounding box: 34×25×39 Å

Sequence (83 aa):
MKLAVILYGPPGSGKGTQANLLAEKFGLFHLDTGTYIEQVVHDPANRGNRVIERERRFFDTGILCTPSWVRAIVEKKTREVRA